Protein AF-A0AAU7KN82-F1 (afdb_monomer)

pLDDT: mean 94.51, std 6.28, range [52.0, 98.31]

Foldseek 3Di:
DLAADDAQPPVDPNHAADECQVQQPPDDLVLCQLAWWWDDDPQKIKIFGASVSRQDPPSPNRPDIDIRPRDDQPDGRNVSVVSCVVSNRYHRD

Structure (mmCIF, N/CA/C/O backbone):
data_AF-A0AAU7KN82-F1
#
_entry.id   AF-A0AAU7KN82-F1
#
loop_
_atom_site.group_PDB
_atom_site.id
_atom_site.type_symbol
_atom_site.label_atom_id
_atom_site.label_alt_id
_atom_site.label_comp_id
_atom_site.label_asym_id
_atom_site.label_entity_id
_atom_site.label_seq_id
_atom_site.pdbx_PDB_ins_code
_atom_site.Cartn_x
_atom_site.Cartn_y
_atom_site.Cartn_z
_atom_site.occupancy
_atom_site.B_iso_or_equiv
_atom_site.auth_seq_id
_atom_site.auth_comp_id
_atom_site.auth_asym_id
_atom_site.auth_atom_id
_atom_site.pdbx_PDB_model_num
ATOM 1 N N . MET A 1 1 ? -12.616 14.859 8.881 1.00 52.00 1 MET A N 1
ATOM 2 C CA . MET A 1 1 ? -12.072 13.980 7.831 1.00 52.00 1 MET A CA 1
ATOM 3 C C . MET A 1 1 ? -12.279 12.569 8.328 1.00 52.00 1 MET A C 1
ATOM 5 O O . MET A 1 1 ? -12.123 12.377 9.526 1.00 52.00 1 MET A O 1
ATOM 9 N N . ALA A 1 2 ? -12.757 11.664 7.478 1.00 62.09 2 ALA A N 1
ATOM 10 C CA . ALA A 1 2 ? -12.695 10.245 7.806 1.00 62.09 2 ALA A CA 1
ATOM 11 C C . ALA A 1 2 ? -11.227 9.834 7.673 1.00 62.09 2 ALA A C 1
ATOM 13 O O . ALA A 1 2 ? -10.578 10.257 6.713 1.00 62.09 2 ALA A O 1
ATOM 14 N N . ASP A 1 3 ? -10.722 9.147 8.684 1.00 86.38 3 ASP A N 1
ATOM 15 C CA . ASP A 1 3 ? -9.382 8.575 8.698 1.00 86.38 3 ASP A CA 1
ATOM 16 C C . ASP A 1 3 ? -9.474 7.113 8.244 1.00 86.38 3 ASP A C 1
ATOM 18 O O . ASP A 1 3 ? -10.550 6.535 8.379 1.00 86.38 3 ASP A O 1
ATOM 22 N N . PHE A 1 4 ? -8.407 6.542 7.684 1.00 95.62 4 PHE A N 1
ATOM 23 C CA . PHE A 1 4 ? -8.404 5.127 7.300 1.00 95.62 4 PHE A CA 1
ATOM 24 C C . PHE A 1 4 ? -8.057 4.269 8.515 1.00 95.62 4 PHE A C 1
ATOM 26 O O . PHE A 1 4 ? -6.969 4.389 9.075 1.00 95.62 4 PHE A O 1
ATOM 33 N N . THR A 1 5 ? -8.961 3.381 8.909 1.00 96.44 5 THR A N 1
ATOM 34 C CA . THR A 1 5 ? -8.776 2.525 10.083 1.00 96.44 5 THR A CA 1
ATOM 35 C C . THR A 1 5 ? -8.402 1.111 9.656 1.00 96.44 5 THR A C 1
ATOM 37 O O . THR A 1 5 ? -9.143 0.463 8.918 1.00 96.44 5 THR A O 1
ATOM 40 N N . VAL A 1 6 ? -7.257 0.617 10.136 1.00 96.38 6 VAL A N 1
ATOM 41 C CA . VAL A 1 6 ? -6.776 -0.758 9.901 1.00 96.38 6 VAL A CA 1
ATOM 42 C C . VAL A 1 6 ? -7.512 -1.756 10.813 1.00 96.38 6 VAL A C 1
ATOM 44 O O . VAL A 1 6 ? -7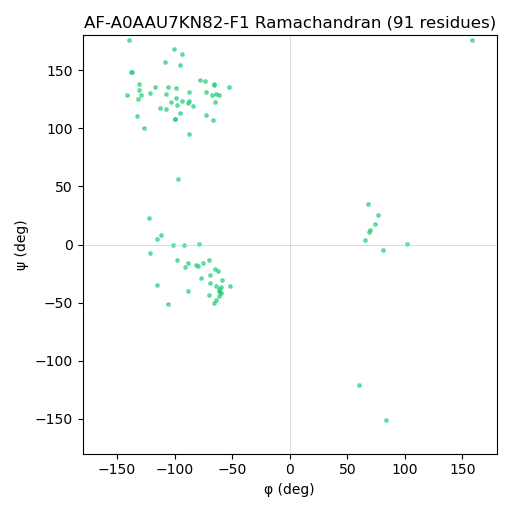.762 -1.435 11.975 1.00 96.38 6 VAL A O 1
ATOM 47 N N . GLY A 1 7 ? -7.839 -2.944 10.298 1.00 96.88 7 GLY A N 1
ATOM 48 C CA . GLY A 1 7 ? -8.536 -4.039 10.989 1.00 96.88 7 GLY A CA 1
ATOM 49 C C . GLY A 1 7 ? -9.219 -5.024 10.023 1.00 96.88 7 GLY A C 1
ATOM 50 O O . GLY A 1 7 ? -9.259 -4.791 8.821 1.00 96.88 7 GLY A O 1
ATOM 51 N N . GLU A 1 8 ? -9.817 -6.109 10.517 1.00 97.88 8 GLU A N 1
ATOM 52 C CA . GLU A 1 8 ? -10.500 -7.097 9.661 1.00 97.88 8 GLU A CA 1
ATOM 53 C C . GLU A 1 8 ? -11.834 -6.539 9.117 1.00 97.88 8 GLU A C 1
ATOM 55 O O . GLU A 1 8 ? -12.811 -6.343 9.856 1.00 97.88 8 GLU A O 1
ATOM 60 N N . TYR A 1 9 ? -11.906 -6.284 7.805 1.00 97.81 9 TYR A N 1
ATOM 61 C CA . TYR A 1 9 ? -13.067 -5.660 7.169 1.00 97.81 9 TYR A CA 1
ATOM 62 C C . TYR A 1 9 ? -14.319 -6.538 7.269 1.00 97.81 9 TYR A C 1
ATOM 64 O O . TYR A 1 9 ? -14.342 -7.710 6.896 1.00 97.81 9 TYR A O 1
ATOM 72 N N . GLY A 1 10 ? -15.420 -5.944 7.734 1.00 95.94 10 GLY A N 1
ATOM 73 C CA . GLY A 1 10 ? -16.687 -6.653 7.937 1.00 95.94 10 GLY A CA 1
ATOM 74 C C . GLY A 1 10 ? -16.757 -7.459 9.240 1.00 95.94 10 GLY A C 1
ATOM 75 O O . GLY A 1 10 ? -17.834 -7.966 9.567 1.00 95.94 10 GLY A O 1
ATOM 76 N N . VAL A 1 11 ? -15.662 -7.520 10.004 1.00 97.69 11 VAL A N 1
ATOM 77 C CA . VAL A 1 11 ? -15.621 -8.043 11.377 1.00 97.69 11 VAL A CA 1
ATOM 78 C C . VAL A 1 11 ? -15.485 -6.894 12.370 1.00 97.69 11 VAL A C 1
ATOM 80 O O . VAL A 1 11 ? -16.295 -6.774 13.295 1.00 97.69 11 VAL A O 1
ATOM 83 N N . GLU A 1 12 ? -14.516 -6.009 12.151 1.00 97.50 12 GLU A N 1
ATOM 84 C CA . GLU A 1 12 ? -14.308 -4.811 12.955 1.00 97.50 12 GLU A CA 1
ATOM 85 C C . GLU A 1 12 ? -15.128 -3.650 12.387 1.00 97.50 12 GLU A C 1
ATOM 87 O O . GLU A 1 12 ? -15.003 -3.273 11.225 1.00 97.50 12 GLU A O 1
ATOM 92 N N . ALA A 1 13 ? -16.013 -3.082 13.212 1.00 94.56 13 ALA A N 1
ATOM 93 C CA . ALA A 1 13 ? -17.001 -2.096 12.761 1.00 94.56 13 ALA A CA 1
ATOM 94 C C . ALA A 1 13 ? -16.387 -0.783 12.249 1.00 94.56 13 ALA A C 1
ATOM 96 O O . ALA A 1 13 ? -17.064 -0.031 11.549 1.00 94.56 13 ALA A O 1
ATOM 97 N N . GLU A 1 14 ? -15.148 -0.502 12.644 1.00 95.00 14 GLU A N 1
ATOM 98 C CA . GLU A 1 14 ? -14.414 0.706 12.278 1.00 95.00 14 GLU A CA 1
ATOM 99 C C . GLU A 1 14 ? -13.455 0.462 11.108 1.00 95.00 14 GLU A C 1
ATOM 101 O O . GLU A 1 14 ? -12.997 1.437 10.533 1.00 95.00 14 GLU A O 1
ATOM 106 N N . ALA A 1 15 ? -13.181 -0.795 10.729 1.00 96.94 15 ALA A N 1
ATOM 107 C CA . ALA A 1 15 ? -12.234 -1.111 9.665 1.00 96.94 15 ALA A CA 1
ATOM 108 C C . ALA A 1 15 ? -12.744 -0.644 8.295 1.00 96.94 15 ALA A C 1
ATOM 110 O O . ALA A 1 15 ? -13.860 -0.966 7.871 1.00 96.94 15 ALA A O 1
ATOM 111 N N . ASP A 1 16 ? -11.891 0.090 7.586 1.00 97.12 16 ASP A N 1
ATOM 112 C CA . ASP A 1 16 ? -12.192 0.641 6.270 1.00 97.12 16 ASP A CA 1
ATOM 113 C C . ASP A 1 16 ? -11.713 -0.280 5.142 1.00 97.12 16 ASP A C 1
ATOM 115 O O . ASP A 1 16 ? -10.894 -1.177 5.342 1.00 97.12 16 ASP A O 1
ATOM 119 N N . ARG A 1 17 ? -12.217 -0.046 3.924 1.00 96.75 17 ARG A N 1
ATOM 120 C CA . ARG A 1 17 ? -11.778 -0.756 2.717 1.00 96.75 17 ARG A CA 1
ATOM 121 C C . ARG A 1 17 ? -11.454 0.206 1.583 1.00 96.75 17 ARG A C 1
ATOM 123 O O . ARG A 1 17 ? -12.255 1.080 1.255 1.00 96.75 17 ARG A O 1
ATOM 130 N N . LEU A 1 18 ? -10.310 -0.022 0.948 1.00 95.81 18 LEU A N 1
ATOM 131 C CA . LEU A 1 18 ? -9.896 0.568 -0.318 1.00 95.81 18 LEU A CA 1
ATOM 132 C C . LEU A 1 18 ? -10.256 -0.393 -1.452 1.00 95.81 18 LEU A C 1
ATOM 134 O O . LEU A 1 18 ? -9.701 -1.487 -1.553 1.00 95.81 18 LEU A O 1
ATOM 138 N N . ASP A 1 19 ? -11.191 0.018 -2.305 1.00 95.69 19 ASP A N 1
ATOM 139 C CA . ASP A 1 19 ? -11.518 -0.703 -3.535 1.00 95.69 19 ASP A CA 1
ATOM 140 C C . ASP A 1 19 ? -10.823 -0.027 -4.723 1.00 95.69 19 ASP A C 1
ATOM 142 O O . ASP A 1 19 ? -11.177 1.091 -5.103 1.00 95.69 19 ASP A O 1
ATOM 146 N N . LEU A 1 20 ? -9.794 -0.689 -5.260 1.00 95.38 20 LEU A N 1
ATOM 147 C CA . LEU A 1 20 ? -8.984 -0.232 -6.390 1.00 95.38 20 LEU A CA 1
ATOM 148 C C . LEU A 1 20 ? -9.193 -1.097 -7.644 1.00 95.38 20 LEU A C 1
ATOM 150 O O . LEU A 1 20 ? -8.484 -0.897 -8.629 1.00 95.38 20 LEU A O 1
ATOM 154 N N . ALA A 1 21 ? -10.157 -2.025 -7.643 1.00 93.31 21 ALA A N 1
ATOM 155 C CA . ALA A 1 21 ? -10.334 -2.997 -8.726 1.00 93.31 21 ALA A CA 1
ATOM 156 C C . ALA A 1 21 ? -10.601 -2.339 -10.092 1.00 93.31 21 ALA A C 1
ATOM 158 O O . ALA A 1 21 ? -10.087 -2.770 -11.122 1.00 93.31 21 ALA A O 1
ATOM 159 N N . ASP A 1 22 ? -11.352 -1.233 -10.105 1.00 93.38 22 ASP A N 1
ATOM 160 C CA . ASP A 1 22 ? -11.619 -0.477 -11.334 1.00 93.38 22 ASP A CA 1
ATOM 161 C C . ASP A 1 22 ? -10.374 0.245 -11.877 1.00 93.38 22 ASP A C 1
ATOM 163 O O . ASP A 1 22 ? -10.294 0.522 -13.079 1.00 93.38 22 ASP A O 1
ATOM 167 N N . LEU A 1 23 ? -9.427 0.573 -10.994 1.00 94.31 23 LEU A N 1
ATOM 168 C CA . LEU A 1 23 ? -8.219 1.322 -11.320 1.00 94.31 23 LEU A CA 1
ATOM 169 C 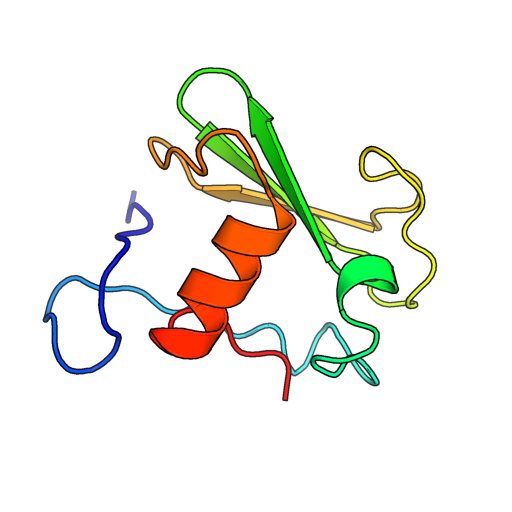C . LEU A 1 23 ? -7.072 0.403 -11.755 1.00 94.31 23 LEU A C 1
ATOM 171 O O . LEU A 1 23 ? -6.341 0.741 -12.682 1.00 94.31 23 LEU A O 1
ATOM 175 N N . LEU A 1 24 ? -6.923 -0.744 -11.094 1.00 94.44 24 LEU A N 1
ATOM 176 C CA . LEU A 1 24 ? -5.820 -1.684 -11.287 1.00 94.44 24 LEU A CA 1
ATOM 177 C C . LEU A 1 24 ? -6.218 -2.821 -12.232 1.00 94.44 24 LEU A C 1
ATOM 179 O O . LEU A 1 24 ? -6.166 -4.000 -11.890 1.00 94.44 24 LEU A O 1
ATOM 183 N N . GLN A 1 25 ? -6.651 -2.466 -13.440 1.00 89.12 25 GLN A N 1
ATOM 184 C CA . GLN A 1 25 ? -7.146 -3.451 -14.401 1.00 89.12 25 GLN A CA 1
ATOM 185 C C . GLN A 1 25 ? -6.014 -4.373 -14.867 1.00 89.12 25 GLN A C 1
ATOM 187 O O . GLN A 1 25 ? -5.170 -3.978 -15.667 1.00 89.12 25 GLN A O 1
ATOM 192 N N . GLY A 1 26 ? -6.037 -5.622 -14.399 1.00 87.62 26 GLY A N 1
ATOM 193 C CA . GLY A 1 26 ? -4.998 -6.616 -14.681 1.00 87.62 26 GLY A CA 1
ATOM 194 C C . GLY A 1 26 ? -4.006 -6.832 -13.539 1.00 87.62 26 GLY A C 1
ATOM 195 O O . GLY A 1 26 ? -3.106 -7.659 -13.697 1.00 87.62 26 GLY A O 1
ATOM 196 N N . ALA A 1 27 ? -4.177 -6.133 -12.414 1.00 91.94 27 ALA A N 1
ATOM 197 C CA . ALA A 1 27 ? -3.474 -6.472 -11.190 1.00 91.94 27 ALA A CA 1
ATOM 198 C C . ALA A 1 27 ? -4.053 -7.745 -10.560 1.00 91.94 27 ALA A C 1
ATOM 200 O O . ALA A 1 27 ? -5.267 -7.944 -10.541 1.00 91.94 27 ALA A O 1
ATOM 201 N N . ASP A 1 28 ? -3.176 -8.581 -10.029 1.00 88.88 28 ASP A N 1
ATOM 202 C CA . ASP A 1 28 ? -3.488 -9.729 -9.184 1.00 88.88 28 ASP A CA 1
ATOM 203 C C . ASP A 1 28 ? -2.458 -9.804 -8.045 1.00 88.88 28 ASP A C 1
ATOM 205 O O . ASP A 1 28 ? -1.529 -8.997 -7.978 1.00 88.88 28 ASP A O 1
ATOM 209 N N . GLU A 1 29 ? -2.623 -10.750 -7.120 1.00 85.12 29 GLU A N 1
ATOM 210 C CA . GLU A 1 29 ? -1.690 -10.919 -5.996 1.00 85.12 29 GLU A CA 1
ATOM 211 C C . GLU A 1 29 ? -0.245 -11.198 -6.454 1.00 85.12 29 GLU A C 1
ATOM 213 O O . GLU A 1 29 ? 0.700 -10.777 -5.788 1.00 85.12 29 GLU A O 1
ATOM 218 N N . ASP A 1 30 ? -0.053 -11.858 -7.603 1.00 89.19 30 ASP A N 1
ATOM 219 C CA . ASP A 1 30 ? 1.269 -12.243 -8.106 1.00 89.19 30 ASP A CA 1
ATOM 220 C C . ASP A 1 30 ? 2.031 -11.057 -8.722 1.00 89.19 30 ASP A C 1
ATOM 222 O O . ASP A 1 30 ? 3.267 -11.043 -8.720 1.00 89.19 30 ASP A O 1
ATOM 226 N N . ASN A 1 31 ? 1.316 -10.070 -9.273 1.00 93.94 31 ASN A N 1
ATOM 227 C CA . ASN A 1 31 ? 1.897 -8.925 -9.979 1.00 93.94 31 ASN A CA 1
ATOM 228 C C . ASN A 1 31 ? 1.652 -7.570 -9.290 1.00 93.94 31 ASN A C 1
ATOM 230 O O . ASN A 1 31 ? 2.050 -6.533 -9.823 1.00 93.94 31 ASN A O 1
ATOM 234 N N . LEU A 1 32 ? 1.043 -7.559 -8.100 1.00 95.19 32 LEU A N 1
ATOM 235 C CA . LEU A 1 32 ? 0.616 -6.338 -7.414 1.00 95.19 32 LEU A CA 1
ATOM 236 C C . LEU A 1 32 ? 1.725 -5.285 -7.276 1.00 95.19 32 LEU A C 1
ATOM 238 O O . LEU A 1 32 ? 1.452 -4.093 -7.398 1.00 95.19 32 LEU A O 1
ATOM 242 N N . ALA A 1 33 ? 2.977 -5.702 -7.077 1.00 95.19 33 ALA A N 1
ATOM 243 C CA . ALA A 1 33 ? 4.122 -4.799 -6.930 1.00 95.19 33 ALA A CA 1
ATOM 244 C C . ALA A 1 33 ? 4.402 -3.924 -8.174 1.00 95.19 33 ALA A C 1
ATOM 246 O O . ALA A 1 33 ? 4.992 -2.845 -8.045 1.00 95.19 33 ALA A O 1
ATOM 247 N N . ASP A 1 34 ? 3.955 -4.356 -9.361 1.00 96.69 34 ASP A N 1
ATOM 248 C CA . ASP A 1 34 ? 4.029 -3.583 -10.608 1.00 96.69 34 ASP A CA 1
ATOM 249 C C . ASP A 1 34 ? 2.976 -2.459 -10.654 1.00 96.69 34 ASP A C 1
ATOM 251 O O . ASP A 1 34 ? 3.082 -1.532 -11.461 1.00 96.69 34 ASP A O 1
ATOM 255 N N . TYR A 1 35 ? 1.968 -2.512 -9.781 1.00 97.56 35 TYR A N 1
ATOM 256 C CA . TYR A 1 35 ? 0.833 -1.587 -9.741 1.00 97.56 35 TYR A CA 1
ATOM 257 C C . TYR A 1 35 ? 0.786 -0.747 -8.467 1.00 97.56 35 TYR A C 1
ATOM 259 O O . TYR A 1 35 ? 0.366 0.407 -8.520 1.00 97.56 35 TYR A O 1
ATOM 267 N N . LEU A 1 36 ? 1.190 -1.299 -7.323 1.00 97.75 36 LEU A N 1
ATOM 268 C CA . LEU A 1 36 ? 0.984 -0.706 -6.007 1.00 97.75 36 LEU A CA 1
ATOM 269 C C . LEU A 1 36 ? 2.208 -0.923 -5.111 1.00 97.75 36 LEU A C 1
ATOM 271 O O . LEU A 1 36 ? 2.667 -2.044 -4.928 1.00 97.75 36 LEU A O 1
ATOM 275 N N . GLN A 1 37 ? 2.710 0.155 -4.509 1.00 97.81 37 GLN A N 1
ATOM 276 C CA . GLN A 1 37 ? 3.749 0.107 -3.472 1.00 97.81 37 GLN A CA 1
ATOM 277 C C . GLN A 1 37 ? 3.336 0.960 -2.275 1.00 97.81 37 GLN A C 1
ATOM 279 O O . GLN A 1 37 ? 2.862 2.086 -2.448 1.00 97.81 37 GLN A O 1
ATOM 284 N N . ALA A 1 38 ? 3.574 0.449 -1.067 1.00 98.00 38 ALA A N 1
ATOM 285 C CA . ALA A 1 38 ? 3.413 1.196 0.174 1.00 98.00 38 ALA A CA 1
ATOM 286 C C . ALA A 1 38 ? 4.768 1.721 0.676 1.00 98.00 38 ALA A C 1
ATOM 288 O O . ALA A 1 38 ? 5.768 0.999 0.689 1.00 98.00 38 ALA A O 1
ATOM 289 N N . SER A 1 39 ? 4.809 2.984 1.096 1.00 97.31 39 SER A N 1
ATOM 290 C CA . SER A 1 39 ? 5.971 3.594 1.744 1.00 97.31 39 SER A CA 1
ATOM 291 C C . SER A 1 39 ? 5.560 4.445 2.946 1.00 97.31 39 SER A C 1
ATOM 293 O O . SER A 1 39 ? 4.476 5.017 2.977 1.00 97.31 39 SER A O 1
ATOM 295 N N . GLN A 1 40 ? 6.423 4.526 3.960 1.00 96.44 40 GLN A N 1
ATOM 296 C CA . GLN A 1 40 ? 6.176 5.337 5.154 1.00 96.44 40 GLN A CA 1
ATOM 297 C C . GLN A 1 40 ? 6.684 6.765 4.909 1.00 96.44 40 GLN A C 1
ATOM 299 O O . GLN A 1 40 ? 7.840 6.943 4.514 1.00 96.44 40 GLN A O 1
ATOM 304 N N . ASP A 1 41 ? 5.862 7.771 5.212 1.00 94.94 41 ASP A N 1
ATOM 305 C CA . ASP A 1 41 ? 6.251 9.185 5.264 1.00 94.94 41 ASP A CA 1
ATOM 306 C C . ASP A 1 41 ? 5.859 9.779 6.621 1.00 94.94 41 ASP A C 1
ATOM 308 O O . ASP A 1 41 ? 4.701 10.093 6.892 1.00 94.94 41 ASP A O 1
ATOM 312 N N . GLY A 1 42 ? 6.836 9.886 7.524 1.00 95.12 42 GLY A N 1
ATOM 313 C CA . GLY A 1 42 ? 6.567 10.281 8.906 1.00 95.12 42 GLY A CA 1
ATOM 314 C C . GLY A 1 42 ? 5.612 9.299 9.588 1.00 95.12 42 GLY A C 1
ATOM 315 O O . GLY A 1 42 ? 5.924 8.113 9.685 1.00 95.12 42 GLY A O 1
ATOM 316 N N . ASP A 1 43 ? 4.465 9.799 10.047 1.00 95.19 43 ASP A N 1
ATOM 317 C CA . ASP A 1 43 ? 3.416 9.009 10.708 1.00 95.19 43 ASP A CA 1
ATOM 318 C C . ASP A 1 43 ? 2.351 8.471 9.727 1.00 95.19 43 ASP A C 1
ATOM 320 O O . ASP A 1 43 ? 1.441 7.761 10.152 1.00 95.19 43 ASP A O 1
ATOM 324 N N . ASP A 1 44 ? 2.483 8.770 8.430 1.00 96.75 44 ASP A N 1
ATOM 325 C CA . ASP A 1 44 ? 1.523 8.413 7.383 1.00 96.75 44 ASP A CA 1
ATOM 326 C C . ASP A 1 44 ? 2.067 7.303 6.467 1.00 96.75 44 ASP A C 1
ATOM 328 O O . ASP A 1 44 ? 3.280 7.142 6.295 1.00 96.75 44 ASP A O 1
ATOM 332 N N . THR A 1 45 ? 1.165 6.579 5.806 1.00 97.44 45 THR A N 1
ATOM 333 C CA . THR A 1 45 ? 1.513 5.628 4.740 1.00 97.44 45 THR A CA 1
ATOM 334 C C . THR A 1 45 ? 1.105 6.188 3.381 1.00 97.44 45 THR A C 1
ATOM 336 O O . THR A 1 45 ? -0.037 6.598 3.182 1.00 97.44 45 THR A O 1
ATOM 339 N N . LEU A 1 46 ? 2.026 6.181 2.420 1.00 97.50 46 LEU A N 1
ATOM 340 C CA . LEU A 1 46 ? 1.777 6.532 1.026 1.00 97.50 46 LEU A CA 1
ATOM 341 C C . LEU A 1 46 ? 1.589 5.261 0.210 1.00 97.50 46 LEU A C 1
ATOM 343 O O . LEU A 1 46 ? 2.467 4.403 0.165 1.00 97.50 46 LEU A O 1
ATOM 347 N N . LEU A 1 47 ? 0.475 5.189 -0.504 1.00 97.81 47 LEU A N 1
ATOM 348 C CA . LEU A 1 47 ? 0.218 4.187 -1.524 1.00 97.81 47 LEU A CA 1
ATOM 349 C C . LEU A 1 47 ? 0.496 4.807 -2.889 1.00 97.81 47 LEU A C 1
ATOM 351 O O . LEU A 1 47 ? -0.253 5.668 -3.350 1.00 97.81 47 LEU A O 1
ATOM 355 N N . SER A 1 48 ? 1.592 4.392 -3.515 1.00 98.31 48 SER A N 1
ATOM 356 C CA . SER A 1 48 ? 1.954 4.780 -4.880 1.00 98.31 48 SER A CA 1
ATOM 357 C C . SER A 1 48 ? 1.310 3.813 -5.862 1.00 98.31 48 SER A C 1
ATOM 359 O O . SER A 1 48 ? 1.536 2.611 -5.752 1.00 98.31 48 SER A O 1
ATOM 361 N N . ILE A 1 49 ? 0.525 4.332 -6.805 1.00 97.94 49 ILE A N 1
ATOM 362 C CA . ILE A 1 49 ? -0.304 3.547 -7.721 1.00 97.94 49 ILE A CA 1
ATOM 363 C C . ILE A 1 49 ? 0.071 3.849 -9.174 1.00 97.94 49 ILE A C 1
ATOM 365 O O . ILE A 1 49 ? 0.102 5.013 -9.571 1.00 97.94 49 ILE A O 1
ATOM 369 N N . SER A 1 50 ? 0.300 2.807 -9.972 1.00 97.38 50 SER A N 1
ATOM 370 C CA . SER A 1 50 ? 0.320 2.851 -11.437 1.00 97.38 50 SER A CA 1
ATOM 371 C C . SER A 1 50 ? -0.858 2.046 -11.979 1.00 97.38 50 SER A C 1
ATOM 373 O O . SER A 1 50 ? -0.927 0.835 -11.787 1.00 97.38 50 SER A O 1
ATOM 375 N N . SER A 1 51 ? -1.770 2.704 -12.692 1.00 95.25 51 SER A N 1
ATOM 376 C CA . SER A 1 51 ? -2.887 2.046 -13.385 1.00 95.25 51 SER A CA 1
ATOM 377 C C . SER A 1 51 ? -2.449 1.221 -14.603 1.00 95.25 51 SER A C 1
ATOM 379 O O . SER A 1 51 ? -3.222 0.414 -15.111 1.00 95.25 51 SER A O 1
ATOM 381 N N . GLU A 1 52 ? -1.206 1.397 -15.066 1.00 95.25 52 GLU A N 1
ATOM 382 C CA . GLU A 1 52 ? -0.649 0.710 -16.237 1.00 95.25 52 GLU A CA 1
ATOM 383 C C . GLU A 1 52 ? 0.276 -0.469 -15.881 1.00 95.25 52 GLU A C 1
ATOM 385 O O . GLU A 1 52 ? 0.814 -1.103 -16.791 1.00 95.25 52 GLU A O 1
ATOM 390 N N . GLY A 1 53 ? 0.501 -0.757 -14.593 1.00 95.81 53 GLY A N 1
ATOM 391 C CA . GLY A 1 53 ? 1.354 -1.875 -14.167 1.00 95.81 53 GLY A CA 1
ATOM 392 C C . GLY A 1 53 ? 2.836 -1.675 -14.499 1.00 95.81 53 GLY A C 1
ATOM 393 O O . GLY A 1 53 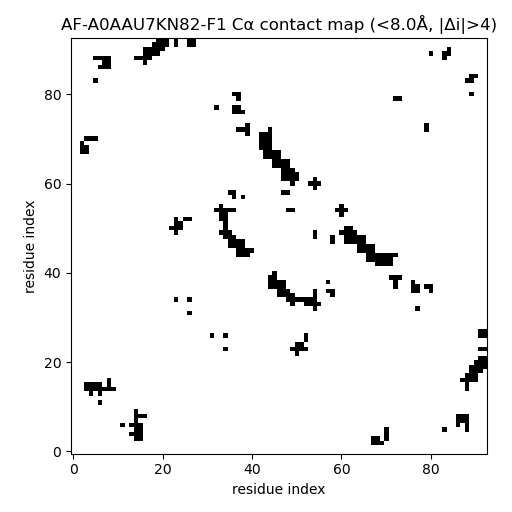? 3.530 -2.609 -14.896 1.00 95.81 53 GLY A O 1
ATOM 394 N N . ASN A 1 54 ? 3.321 -0.433 -14.439 1.00 95.94 54 ASN A N 1
ATOM 395 C CA . ASN A 1 54 ? 4.709 -0.072 -14.757 1.00 95.94 54 ASN A CA 1
ATOM 396 C C . ASN A 1 54 ? 5.431 0.628 -13.593 1.00 95.94 54 ASN A C 1
ATOM 398 O O . ASN A 1 54 ? 6.398 1.373 -13.815 1.00 95.94 54 ASN A O 1
ATOM 402 N N . LEU A 1 55 ? 4.951 0.405 -12.367 1.00 96.75 55 LEU A N 1
ATOM 403 C CA . LEU A 1 55 ? 5.491 0.996 -11.154 1.00 96.75 55 LEU A CA 1
ATOM 404 C C . LEU A 1 55 ? 6.915 0.486 -10.916 1.00 96.75 55 LEU A C 1
ATOM 406 O O . LEU A 1 55 ? 7.183 -0.707 -10.817 1.00 96.75 55 LEU A O 1
ATOM 410 N N . ALA A 1 56 ? 7.857 1.413 -10.827 1.00 95.25 56 ALA A N 1
ATOM 411 C CA . ALA A 1 56 ? 9.244 1.129 -10.501 1.00 95.25 56 ALA A CA 1
ATOM 412 C C . ALA A 1 56 ? 9.524 1.435 -9.022 1.00 95.25 56 ALA A C 1
ATOM 414 O O . ALA A 1 56 ? 8.714 2.039 -8.318 1.00 95.25 56 ALA A O 1
ATOM 415 N N . ALA A 1 57 ? 10.687 0.995 -8.537 1.00 91.06 57 ALA A N 1
ATOM 416 C CA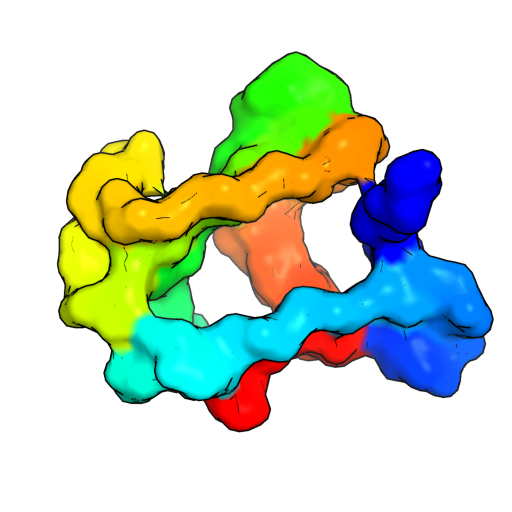 . ALA A 1 57 ? 11.062 1.113 -7.131 1.00 91.06 57 ALA A CA 1
ATOM 417 C C . ALA A 1 57 ? 10.933 2.552 -6.601 1.00 91.06 57 ALA A C 1
ATOM 419 O O . ALA A 1 57 ? 11.391 3.506 -7.237 1.00 91.06 57 ALA A O 1
ATOM 420 N N . GLY A 1 58 ? 10.353 2.687 -5.407 1.00 90.00 58 GLY A N 1
ATOM 421 C CA . GLY A 1 58 ? 10.144 3.981 -4.757 1.00 90.00 58 GLY A CA 1
ATOM 422 C C . GLY A 1 58 ? 8.976 4.776 -5.344 1.00 90.00 58 GLY A C 1
ATOM 423 O O . GLY A 1 58 ? 9.000 6.003 -5.280 1.00 90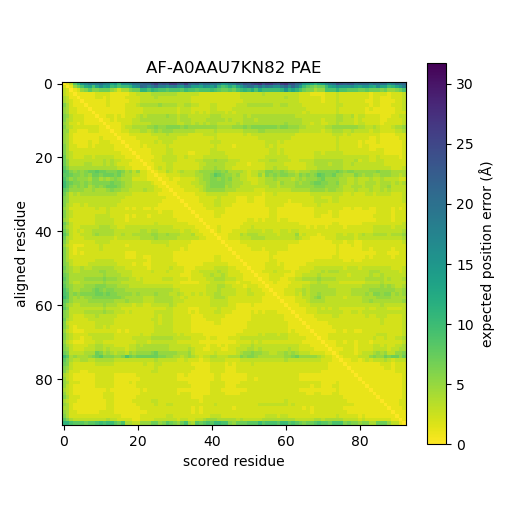.00 58 GLY A O 1
ATOM 424 N N . GLY A 1 59 ? 7.992 4.098 -5.944 1.00 92.81 59 GLY A N 1
ATOM 425 C CA . GLY A 1 59 ? 6.802 4.734 -6.519 1.00 92.81 59 GLY A CA 1
ATOM 426 C C . GLY A 1 59 ? 7.048 5.477 -7.837 1.00 92.81 59 GLY A C 1
ATOM 427 O O . GLY A 1 59 ? 6.248 6.319 -8.244 1.00 92.81 59 GLY A O 1
ATOM 428 N N . VAL A 1 60 ? 8.161 5.207 -8.522 1.00 95.56 60 VAL A N 1
ATOM 429 C CA . VAL A 1 60 ? 8.436 5.812 -9.833 1.00 95.56 60 VAL A CA 1
ATOM 430 C C . VAL A 1 60 ? 7.405 5.308 -10.846 1.00 95.56 60 VAL A C 1
ATOM 432 O O . VAL A 1 60 ? 7.107 4.122 -10.876 1.00 95.56 60 VAL A O 1
ATOM 435 N N . ASN A 1 61 ? 6.894 6.202 -11.697 1.00 96.81 61 ASN A N 1
ATOM 436 C CA . ASN A 1 61 ? 5.767 5.972 -12.620 1.00 96.81 61 ASN A CA 1
ATOM 437 C C . ASN A 1 61 ? 4.393 5.824 -11.950 1.00 96.81 61 ASN A C 1
ATOM 439 O O . ASN A 1 61 ? 3.437 5.461 -12.630 1.00 96.81 61 ASN A O 1
ATOM 443 N N . ALA A 1 62 ? 4.261 6.151 -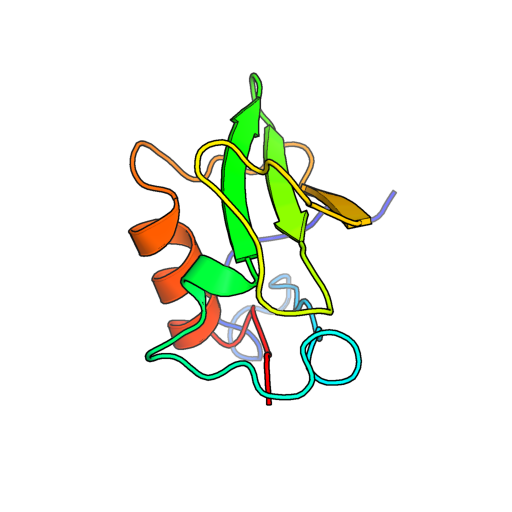10.662 1.00 97.56 62 ALA A N 1
ATOM 444 C CA . ALA A 1 62 ? 2.940 6.303 -10.073 1.00 97.56 62 ALA A CA 1
ATOM 445 C C . ALA A 1 62 ? 2.168 7.429 -10.784 1.00 97.56 62 ALA A C 1
ATOM 447 O O . ALA A 1 62 ? 2.672 8.549 -10.920 1.00 97.56 62 ALA A O 1
ATOM 448 N N . ASP A 1 63 ? 0.945 7.137 -11.217 1.00 97.12 63 ASP A N 1
ATOM 449 C CA . ASP A 1 63 ? -0.005 8.132 -11.719 1.00 97.12 63 ASP A CA 1
ATOM 450 C C . ASP A 1 63 ? -0.902 8.685 -10.606 1.00 97.12 63 ASP A C 1
ATOM 452 O O . ASP A 1 63 ? -1.439 9.791 -10.729 1.00 97.12 63 ASP A O 1
ATOM 456 N N . GLN A 1 64 ? -1.003 7.955 -9.493 1.00 96.44 64 GLN A N 1
ATOM 457 C CA . GLN A 1 64 ? -1.770 8.334 -8.319 1.00 96.44 64 GLN A CA 1
ATOM 458 C C . GLN A 1 64 ? -1.009 8.023 -7.037 1.00 96.44 64 GLN A C 1
ATOM 460 O O . GLN A 1 64 ? -0.244 7.066 -6.942 1.00 96.44 64 GLN A O 1
ATOM 465 N N . VAL A 1 65 ? -1.248 8.856 -6.028 1.00 96.69 65 VAL A N 1
ATOM 466 C CA . VAL A 1 65 ? -0.749 8.651 -4.672 1.00 96.69 65 VAL A CA 1
ATOM 467 C C . VAL A 1 65 ? -1.907 8.850 -3.709 1.00 96.69 65 VAL A C 1
ATOM 469 O O . VAL A 1 65 ? -2.559 9.897 -3.729 1.00 96.69 65 VAL A O 1
ATOM 472 N N . VAL A 1 66 ? -2.152 7.854 -2.864 1.00 95.75 66 VAL A N 1
ATOM 473 C CA . VAL A 1 66 ? -3.097 7.943 -1.745 1.00 95.75 66 VAL A CA 1
ATOM 474 C C . VAL A 1 66 ? -2.297 8.052 -0.454 1.00 95.75 66 VAL A C 1
ATOM 476 O O . VAL A 1 66 ? -1.327 7.327 -0.265 1.00 95.75 66 VAL A O 1
ATOM 479 N N . VAL A 1 67 ? -2.697 8.961 0.434 1.00 96.38 67 VAL A N 1
ATOM 480 C CA . VAL A 1 67 ? -2.087 9.116 1.761 1.00 96.38 67 VAL A CA 1
ATOM 481 C C . VAL A 1 67 ? -3.059 8.582 2.803 1.00 96.38 67 VAL A C 1
ATOM 483 O O . VAL A 1 67 ? -4.151 9.132 2.964 1.00 96.38 67 VAL A O 1
ATOM 486 N N . LEU A 1 68 ? -2.654 7.528 3.504 1.00 96.44 68 LEU A N 1
ATOM 487 C CA . LEU A 1 68 ? -3.322 7.015 4.693 1.00 96.44 68 LEU A CA 1
ATOM 488 C C . LEU A 1 68 ? -2.748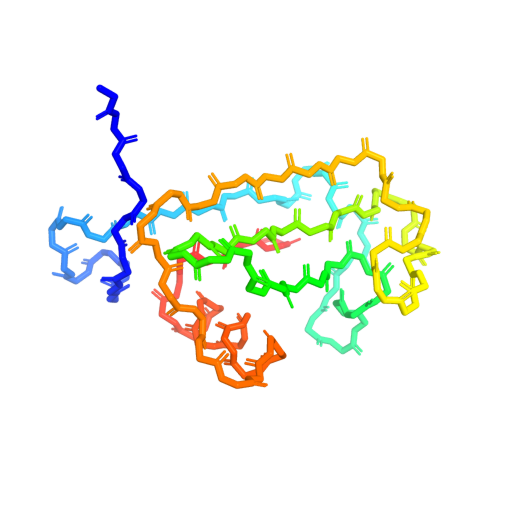 7.766 5.898 1.00 96.44 68 LEU A C 1
ATOM 490 O O . LEU A 1 68 ? -1.661 7.448 6.386 1.00 96.44 68 LEU A O 1
ATOM 494 N N . GLN A 1 69 ? -3.441 8.828 6.304 1.00 95.88 69 GLN A N 1
ATOM 495 C CA . GLN A 1 69 ? -2.985 9.705 7.383 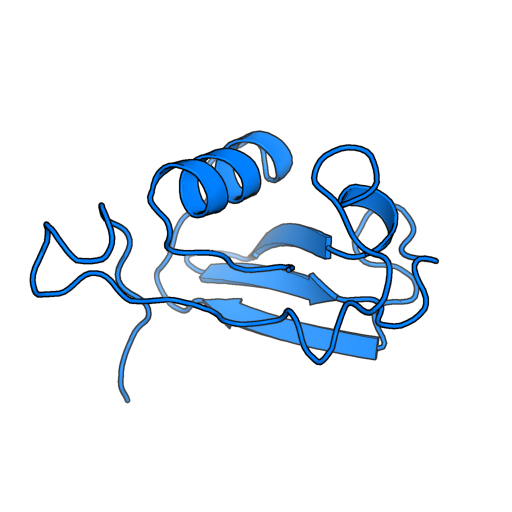1.00 95.88 69 GLN A CA 1
ATOM 496 C C . GLN A 1 69 ? -2.968 8.946 8.713 1.00 95.88 69 GLN A C 1
ATOM 498 O O . GLN A 1 69 ? -3.876 8.181 8.993 1.00 95.88 69 GLN A O 1
ATOM 503 N N . GLY A 1 70 ? -1.925 9.114 9.521 1.00 95.31 70 GLY A N 1
ATOM 504 C CA . GLY A 1 70 ? -1.796 8.471 10.832 1.00 95.31 70 GLY A CA 1
ATOM 505 C C . GLY A 1 70 ? -1.669 6.941 10.814 1.00 95.31 70 GLY A C 1
ATOM 506 O O . GLY A 1 70 ? -1.625 6.327 11.884 1.00 95.31 70 GLY A O 1
ATOM 507 N N . VAL A 1 71 ? -1.599 6.315 9.636 1.00 96.62 71 VAL A N 1
ATOM 508 C CA . VAL A 1 71 ? -1.441 4.868 9.483 1.00 96.62 71 VAL A CA 1
ATOM 509 C C . VAL A 1 71 ? 0.037 4.538 9.333 1.00 96.62 71 VAL A C 1
ATOM 511 O O . VAL A 1 71 ? 0.703 5.002 8.407 1.00 96.62 71 VAL A O 1
ATOM 514 N N . GLN A 1 72 ? 0.547 3.678 10.214 1.0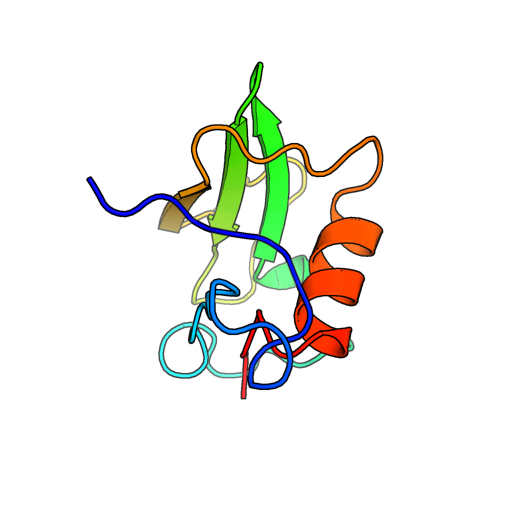0 96.19 72 GLN A N 1
ATOM 515 C CA . GLN A 1 72 ? 1.910 3.159 10.119 1.00 96.19 72 GLN A CA 1
ATOM 516 C C . GLN A 1 72 ? 1.918 1.779 9.467 1.00 96.19 72 GLN A C 1
ATOM 518 O O . GLN A 1 72 ? 1.353 0.832 10.012 1.00 96.19 72 GLN A O 1
ATOM 523 N N . MET A 1 73 ? 2.618 1.654 8.339 1.00 95.50 73 MET A N 1
ATOM 524 C CA . MET A 1 73 ? 2.786 0.378 7.636 1.00 95.50 73 MET A CA 1
ATOM 525 C C . MET A 1 73 ? 3.859 -0.522 8.266 1.00 95.50 73 MET A C 1
ATOM 527 O O . MET A 1 73 ? 3.908 -1.724 8.019 1.00 95.50 73 MET A O 1
ATOM 531 N N . GLY A 1 74 ? 4.742 0.050 9.088 1.00 93.56 74 GLY A N 1
ATOM 532 C CA . GLY A 1 74 ? 5.911 -0.649 9.614 1.00 93.56 74 GLY A CA 1
ATOM 533 C C . GLY A 1 74 ? 7.094 -0.624 8.641 1.00 93.56 74 GLY A C 1
ATOM 534 O O . GLY A 1 74 ? 7.295 0.341 7.910 1.00 93.56 74 GLY A O 1
ATOM 535 N N . ALA A 1 75 ? 7.945 -1.653 8.688 1.00 92.25 75 ALA A N 1
ATOM 536 C CA . ALA A 1 75 ? 9.220 -1.659 7.958 1.00 92.25 75 ALA A CA 1
ATOM 537 C C . ALA A 1 75 ? 9.129 -2.203 6.523 1.00 92.25 75 ALA A C 1
ATOM 539 O O . ALA A 1 75 ? 10.069 -2.020 5.752 1.00 92.25 75 ALA A O 1
ATOM 540 N N . ASP A 1 76 ? 8.041 -2.895 6.193 1.00 95.81 76 ASP A N 1
ATOM 541 C CA . ASP A 1 76 ? 7.885 -3.650 4.954 1.00 95.81 76 ASP A CA 1
ATOM 542 C C . ASP A 1 76 ? 6.522 -3.326 4.334 1.00 95.81 76 ASP A C 1
ATOM 544 O O . ASP A 1 76 ? 5.476 -3.660 4.894 1.00 95.81 76 ASP A O 1
ATOM 548 N N . GLY A 1 77 ? 6.556 -2.623 3.201 1.00 96.31 77 GLY A N 1
ATOM 549 C CA . GLY A 1 77 ? 5.355 -2.214 2.481 1.00 96.31 77 GLY A CA 1
ATOM 550 C C . GLY A 1 77 ? 4.621 -3.390 1.840 1.00 96.31 77 GLY A C 1
ATOM 551 O O . GLY A 1 77 ? 3.394 -3.382 1.820 1.00 96.31 77 GLY A O 1
ATOM 552 N N . ASP A 1 78 ? 5.339 -4.421 1.391 1.00 95.44 78 ASP A N 1
ATOM 553 C CA . ASP A 1 78 ? 4.732 -5.595 0.757 1.00 95.44 78 ASP A CA 1
ATOM 554 C C . ASP A 1 78 ? 3.964 -6.402 1.806 1.00 95.44 78 ASP A C 1
ATOM 556 O O . ASP A 1 78 ? 2.811 -6.777 1.597 1.00 95.44 78 ASP A O 1
ATOM 560 N N . ALA A 1 79 ? 4.564 -6.584 2.989 1.00 96.94 79 ALA A N 1
ATOM 561 C CA . ALA A 1 79 ? 3.888 -7.220 4.117 1.00 96.94 79 ALA A CA 1
ATOM 562 C C . ALA A 1 79 ? 2.645 -6.432 4.565 1.00 96.94 79 ALA A C 1
ATOM 564 O O . ALA A 1 79 ? 1.627 -7.029 4.908 1.00 96.94 79 ALA A O 1
ATOM 565 N N . PHE A 1 80 ? 2.707 -5.097 4.557 1.00 97.75 80 PHE A N 1
ATOM 566 C CA . PHE A 1 80 ? 1.553 -4.259 4.876 1.00 97.75 80 PHE A CA 1
ATOM 567 C C . PHE A 1 80 ? 0.421 -4.420 3.856 1.00 97.75 80 PHE A C 1
ATOM 569 O O . PHE A 1 80 ? -0.720 -4.640 4.253 1.00 97.75 80 PHE A O 1
ATOM 576 N N . LEU A 1 81 ? 0.728 -4.363 2.556 1.00 97.19 81 LEU A N 1
ATOM 577 C CA . LEU A 1 81 ? -0.260 -4.565 1.493 1.00 97.19 81 LEU A CA 1
ATOM 578 C C . LEU A 1 81 ? -0.883 -5.964 1.551 1.00 97.19 81 LEU A C 1
ATOM 580 O O . LEU A 1 81 ? -2.098 -6.080 1.400 1.00 97.19 81 LEU A O 1
ATOM 584 N N . GLN A 1 82 ? -0.085 -6.999 1.838 1.00 96.69 82 GLN A N 1
ATOM 585 C CA . GLN A 1 82 ? -0.594 -8.356 2.031 1.00 96.69 82 GLN A CA 1
ATOM 586 C C . GLN A 1 82 ? -1.562 -8.435 3.214 1.00 96.69 82 GLN A C 1
ATOM 588 O O . GLN A 1 82 ? -2.636 -9.005 3.068 1.00 96.69 82 GLN A O 1
ATOM 593 N N . ASN A 1 83 ? -1.236 -7.817 4.355 1.00 97.19 83 ASN A N 1
ATOM 594 C CA . ASN A 1 83 ? -2.160 -7.785 5.492 1.00 97.19 83 ASN A CA 1
ATOM 595 C C . ASN A 1 83 ? -3.483 -7.103 5.114 1.00 97.19 83 ASN A C 1
ATOM 597 O O . ASN A 1 83 ? -4.541 -7.612 5.452 1.00 97.19 83 ASN A O 1
ATOM 601 N N . LEU A 1 84 ? -3.449 -5.999 4.355 1.00 97.50 84 LEU A N 1
ATOM 602 C CA . LEU A 1 84 ? -4.684 -5.353 3.901 1.00 97.50 84 LEU A CA 1
ATOM 603 C C . LEU A 1 84 ? -5.504 -6.244 2.954 1.00 97.50 84 LEU A C 1
ATOM 605 O O . LEU A 1 84 ? -6.731 -6.179 2.991 1.00 97.50 84 LEU A O 1
ATOM 609 N N . LEU A 1 85 ? -4.865 -7.047 2.098 1.00 96.62 85 LEU A N 1
ATOM 610 C CA . LEU A 1 85 ? -5.566 -8.028 1.259 1.00 96.62 85 LEU A CA 1
ATOM 611 C C . LEU A 1 85 ? -6.207 -9.123 2.116 1.00 96.62 85 LEU A C 1
ATOM 613 O O . LEU A 1 85 ? -7.404 -9.382 1.978 1.00 96.62 85 LEU A O 1
ATOM 617 N N . ASP A 1 86 ? -5.427 -9.709 3.026 1.00 97.00 86 ASP A N 1
ATOM 618 C CA . ASP A 1 86 ? -5.852 -10.794 3.914 1.00 97.00 86 ASP A CA 1
ATOM 619 C C . ASP A 1 86 ? -7.015 -10.353 4.822 1.00 97.00 86 ASP A C 1
ATOM 621 O O . ASP A 1 86 ? -7.997 -11.082 4.977 1.00 97.00 86 ASP A O 1
ATOM 625 N N . ASP A 1 87 ? -6.948 -9.126 5.346 1.00 97.69 87 ASP A N 1
ATOM 626 C CA . ASP A 1 87 ? -7.977 -8.502 6.186 1.00 97.69 87 ASP A CA 1
ATOM 627 C C . ASP A 1 87 ? -9.163 -7.950 5.364 1.00 97.69 87 ASP A C 1
ATOM 629 O O . ASP A 1 87 ? -10.106 -7.373 5.910 1.00 97.69 87 ASP A O 1
ATOM 633 N N . GLY A 1 88 ? -9.142 -8.093 4.033 1.00 97.25 88 GLY A N 1
ATOM 634 C CA . GLY A 1 88 ? -10.193 -7.621 3.126 1.00 97.25 88 GLY A CA 1
ATOM 635 C C . GLY A 1 88 ? -10.298 -6.095 3.006 1.00 97.25 88 GLY A C 1
ATOM 636 O O . GLY A 1 88 ? -11.262 -5.582 2.426 1.00 97.25 88 GLY A O 1
ATOM 637 N N . GLN A 1 89 ? -9.318 -5.367 3.538 1.00 97.56 89 GLN A N 1
ATOM 638 C CA . GLN A 1 89 ? -9.215 -3.910 3.512 1.00 97.56 89 GLN A CA 1
ATOM 639 C C . GLN A 1 89 ? -8.657 -3.356 2.201 1.00 97.56 89 GLN A C 1
ATOM 641 O O . GLN A 1 89 ? -8.841 -2.174 1.914 1.00 97.56 89 GLN A O 1
ATOM 646 N N . LEU A 1 90 ? -8.009 -4.184 1.387 1.00 97.12 90 LEU A N 1
ATOM 647 C CA . LEU A 1 90 ? -7.597 -3.856 0.029 1.00 97.12 90 LEU A CA 1
ATOM 648 C C . LEU A 1 90 ? -8.310 -4.782 -0.952 1.00 97.12 90 LEU A C 1
ATOM 650 O O . LEU A 1 90 ? -8.423 -5.986 -0.742 1.00 97.12 90 LEU A O 1
ATOM 654 N N . ARG A 1 91 ? -8.818 -4.208 -2.040 1.00 95.12 91 ARG A N 1
ATOM 655 C CA . ARG A 1 91 ? -9.381 -4.958 -3.158 1.00 95.12 91 ARG A CA 1
ATOM 656 C C . ARG A 1 91 ? -8.768 -4.494 -4.463 1.00 95.12 91 ARG A C 1
ATOM 658 O O . ARG A 1 91 ? -8.803 -3.301 -4.758 1.00 95.12 91 ARG A O 1
ATOM 665 N N . VAL A 1 92 ? -8.278 -5.449 -5.240 1.00 91.94 92 VAL A N 1
ATOM 666 C CA . VAL A 1 92 ? -7.687 -5.207 -6.563 1.00 91.94 92 VAL A CA 1
ATOM 667 C C . VAL A 1 92 ? -8.401 -5.970 -7.689 1.00 91.94 92 VAL A C 1
ATOM 669 O O . VAL A 1 92 ? -8.161 -5.669 -8.851 1.00 91.94 92 VAL A O 1
ATOM 672 N N . GLU A 1 93 ? -9.347 -6.862 -7.351 1.00 84.75 93 GLU A N 1
ATOM 673 C CA . GLU A 1 93 ? -10.232 -7.615 -8.266 1.00 84.75 93 GLU A CA 1
ATOM 674 C C . GLU A 1 93 ? -11.677 -7.746 -7.738 1.00 84.75 93 GLU A C 1
ATOM 676 O O . GLU A 1 93 ? -11.877 -7.859 -6.507 1.00 84.75 93 GLU A O 1
#

Mean predicted aligned error: 2.84 Å

Organism: NCBI:txid2950872

Nearest PDB structures (foldseek):
  7vyx-assembly1_A  TM=5.644E-01  e=8.257E+00  Parasutterella muris
  1hox-assembly1_B  TM=3.855E-01  e=9.415E+00  Oryctolagus cuniculus
  7z2z-assembly1_A  TM=3.069E-01  e=9.415E+00  Saccharomyces cerevisiae S288C

Secondary structure (DSSP, 8-state):
-PPPPPS-BTTBTT---EE-TTTSTT--TTTGGGTEEEEEETTEEEEEE-TTS-PBTTTBT-SEEEEETT----S-HHHHHHHHHHTT-EE--

InterPro domains:
  IPR019960 Type I secretion C-terminal target domain, VC_A0849 subclass [TIGR03661] (2-90)

Solvent-accessible surface area (backbone atoms only — not comparable to full-atom values): 5167 Å² total; per-residue (Å²): 132,90,74,68,37,87,48,44,41,90,74,36,94,71,26,40,69,51,81,40,31,89,56,29,68,86,45,46,91,92,51,32,66,27,26,45,44,48,45,74,55,90,58,21,24,36,39,24,28,12,60,80,53,63,30,41,87,92,44,38,68,38,80,44,74,48,75,35,60,76,31,77,56,74,95,42,33,67,62,35,53,48,49,31,43,78,29,53,20,39,35,44,115

Radius of gyration: 12.41 Å; Cα contacts (8 Å, |Δi|>4): 181; chains: 1; bounding box: 28×26×29 Å

Sequence (93 aa):
MADFTVGEYGVEAEADRLDLADLLQGADEDNLADYLQASQDGDDTLLSISSEGNLAAGGVNADQVVVLQGVQMGADGDAFLQNLLDDGQLRVE